Protein AF-A0A553ZCH2-F1 (afdb_monomer_lite)

pLDDT: mean 72.12, std 13.07, range [35.94, 87.38]

Sequence (66 aa):
MNRRNGRIRIEVSVPKSPSEASWRALLAALERADRFGIGGGEDGLVAWAVIWQEPPDQERGEQRPR

Radius of gyration: 18.0 Å; chains: 1; bounding box: 40×26×58 Å

Foldseek 3Di:
DDPPFDKDKDKDDDPPDDDPVRVVVLVVQQVQAPDWDWDADPVGIMTMGIHGDDDPPPPPDDDDDD

Secondary structure (DSSP, 8-state):
-----EEEEEEEE--SS--HHHHHHHHHHHHT-SEEEEEEETTEEEEEEEEEEPPP----------

Organism: NCBI:txid2595054

Structure (mmCIF, N/CA/C/O backbone):
data_AF-A0A553ZCH2-F1
#
_entry.id   AF-A0A553ZCH2-F1
#
loop_
_atom_site.group_PDB
_atom_site.id
_atom_site.type_symbol
_atom_site.label_atom_id
_atom_site.label_alt_id
_atom_site.label_comp_id
_atom_site.label_asym_id
_atom_site.label_entity_id
_atom_site.label_seq_id
_atom_site.pdbx_PDB_ins_code
_atom_site.Cartn_x
_atom_site.Cartn_y
_atom_site.Cartn_z
_atom_site.occupancy
_atom_site.B_iso_or_equiv
_atom_site.auth_seq_id
_atom_site.auth_comp_id
_atom_site.auth_asym_id
_atom_site.auth_atom_id
_atom_site.pdbx_PDB_model_num
ATOM 1 N N . MET A 1 1 ? -24.590 -0.109 18.920 1.00 35.94 1 MET A N 1
ATOM 2 C CA . MET A 1 1 ? -23.785 1.079 18.557 1.00 35.94 1 MET A CA 1
ATOM 3 C C . MET A 1 1 ? -22.636 0.594 17.676 1.00 35.94 1 MET A C 1
ATOM 5 O O . MET A 1 1 ? -21.680 0.035 18.193 1.00 35.94 1 MET A O 1
ATOM 9 N N . ASN A 1 2 ? -22.793 0.642 16.348 1.00 43.81 2 ASN A N 1
ATOM 10 C CA . ASN A 1 2 ? -21.820 0.062 15.411 1.00 43.81 2 ASN A CA 1
ATOM 11 C C . ASN A 1 2 ? -20.631 1.016 15.238 1.00 43.81 2 ASN A C 1
ATOM 13 O O . ASN A 1 2 ? -20.718 1.975 14.472 1.00 43.81 2 ASN A O 1
ATOM 17 N N . ARG A 1 3 ? -19.534 0.749 15.961 1.00 51.91 3 ARG A N 1
ATOM 18 C CA . ARG A 1 3 ? -18.220 1.355 15.712 1.00 51.91 3 ARG A CA 1
ATOM 19 C C . ARG A 1 3 ? -17.802 0.965 14.294 1.00 51.91 3 ARG A C 1
ATOM 21 O O . ARG A 1 3 ? -17.440 -0.182 14.048 1.00 51.91 3 ARG A O 1
ATOM 28 N N . ARG A 1 4 ? -17.923 1.882 13.334 1.00 53.81 4 ARG A N 1
ATOM 29 C CA . ARG A 1 4 ? -17.348 1.678 12.002 1.00 53.81 4 ARG A CA 1
ATOM 30 C C . ARG A 1 4 ? -15.838 1.827 12.160 1.00 53.81 4 ARG A C 1
ATOM 32 O O . ARG A 1 4 ? -15.341 2.944 12.109 1.00 53.81 4 ARG A O 1
ATOM 39 N N . ASN A 1 5 ? -15.135 0.722 12.410 1.00 59.38 5 ASN A N 1
ATOM 40 C CA . ASN A 1 5 ? -13.677 0.693 12.325 1.00 59.38 5 ASN A CA 1
ATOM 41 C C . ASN A 1 5 ? -13.293 1.185 10.926 1.00 59.38 5 ASN A C 1
ATOM 43 O O . ASN A 1 5 ? -13.617 0.543 9.923 1.00 59.38 5 ASN A O 1
ATOM 47 N N . GLY A 1 6 ? -12.688 2.369 10.864 1.00 67.00 6 GLY A N 1
ATOM 48 C CA . GLY A 1 6 ? -12.251 2.968 9.615 1.00 67.00 6 GLY A CA 1
ATOM 49 C C . GLY A 1 6 ? -11.078 2.166 9.076 1.00 67.00 6 GLY A C 1
ATOM 50 O O . GLY A 1 6 ? -10.054 2.038 9.741 1.00 67.00 6 GLY A O 1
ATOM 51 N N . ARG A 1 7 ? -11.224 1.604 7.878 1.00 76.94 7 ARG A N 1
ATOM 52 C CA . ARG A 1 7 ? -10.123 0.951 7.173 1.00 76.94 7 ARG A CA 1
ATOM 53 C C . ARG A 1 7 ? -9.675 1.860 6.043 1.00 76.94 7 ARG A C 1
ATOM 55 O O . ARG A 1 7 ? -10.458 2.130 5.136 1.00 76.94 7 ARG A O 1
ATOM 62 N N . ILE A 1 8 ? -8.419 2.289 6.084 1.00 79.56 8 ILE A N 1
ATOM 63 C CA . ILE A 1 8 ? -7.804 3.056 5.000 1.00 79.56 8 ILE A CA 1
ATOM 64 C C . ILE A 1 8 ? -6.935 2.093 4.193 1.00 79.56 8 ILE A C 1
ATOM 66 O O . ILE A 1 8 ? -6.109 1.374 4.757 1.00 79.56 8 ILE A O 1
ATOM 70 N N . ARG A 1 9 ? -7.153 2.045 2.875 1.00 82.44 9 ARG A N 1
ATOM 71 C CA . ARG A 1 9 ? -6.304 1.317 1.927 1.00 82.44 9 ARG A CA 1
ATOM 72 C C . ARG A 1 9 ? -5.544 2.340 1.093 1.00 82.44 9 ARG A C 1
ATOM 74 O O . ARG A 1 9 ? -6.165 3.200 0.479 1.00 82.44 9 ARG A O 1
ATOM 81 N N . ILE A 1 10 ? -4.222 2.244 1.104 1.00 79.31 10 ILE A N 1
ATOM 82 C CA . ILE A 1 10 ? -3.324 3.091 0.319 1.00 79.31 10 ILE A CA 1
ATOM 83 C C . ILE A 1 10 ? -2.710 2.208 -0.761 1.00 79.31 10 ILE A C 1
ATOM 85 O O . ILE A 1 10 ? -2.220 1.120 -0.456 1.00 79.31 10 ILE A O 1
ATOM 89 N N . GLU A 1 11 ? -2.754 2.668 -2.008 1.00 82.31 11 GLU A N 1
ATOM 90 C CA . GLU A 1 11 ? -2.226 1.954 -3.170 1.00 82.31 11 GLU A CA 1
ATOM 91 C C . GLU A 1 11 ? -1.279 2.873 -3.926 1.00 82.31 11 GLU A C 1
ATOM 93 O O . GLU A 1 11 ? -1.595 4.037 -4.173 1.00 82.31 11 GLU A O 1
ATOM 98 N N . VAL A 1 12 ? -0.105 2.350 -4.266 1.00 78.94 12 VAL A N 1
ATOM 99 C CA . VAL A 1 12 ? 0.902 3.083 -5.027 1.00 78.94 12 VAL A CA 1
ATOM 100 C C . VAL A 1 12 ? 1.478 2.188 -6.111 1.00 78.94 12 VAL A C 1
ATOM 102 O O . VAL A 1 12 ? 1.866 1.042 -5.862 1.00 78.94 12 VAL A O 1
ATOM 105 N N . SER A 1 13 ? 1.547 2.720 -7.327 1.00 81.38 13 SER A N 1
ATOM 106 C CA . SER A 1 13 ? 2.266 2.071 -8.417 1.00 81.38 13 SER A CA 1
ATOM 107 C C . SER A 1 13 ? 3.749 2.026 -8.068 1.00 81.38 13 SER A C 1
ATOM 109 O O . SER A 1 13 ? 4.358 3.053 -7.762 1.00 81.38 13 SER A O 1
ATOM 111 N N . VAL A 1 14 ? 4.333 0.833 -8.100 1.00 76.88 14 VAL A N 1
ATOM 112 C CA . VAL A 1 14 ? 5.761 0.633 -7.878 1.00 76.88 14 VAL A CA 1
ATOM 113 C C . VAL A 1 14 ? 6.465 0.927 -9.200 1.00 76.88 14 VAL A C 1
ATOM 115 O O . VAL A 1 14 ? 6.287 0.178 -10.166 1.00 76.88 14 VAL A O 1
ATOM 118 N N . PRO A 1 15 ? 7.255 2.010 -9.289 1.00 72.25 15 PRO A N 1
ATOM 119 C CA . PRO A 1 15 ? 8.021 2.273 -10.497 1.00 72.25 15 PRO A CA 1
ATOM 120 C C . PRO A 1 15 ? 9.006 1.121 -10.729 1.00 72.25 15 PRO A C 1
ATOM 122 O O . PRO A 1 15 ? 9.544 0.565 -9.774 1.00 72.25 15 PRO A O 1
ATOM 125 N N . LYS A 1 16 ? 9.281 0.782 -11.996 1.00 74.00 16 LYS A N 1
ATOM 126 C CA . LYS A 1 16 ? 10.220 -0.304 -12.357 1.00 74.00 16 LYS A CA 1
ATOM 127 C C . LYS A 1 16 ? 11.599 -0.167 -11.699 1.00 74.00 16 LYS A C 1
ATOM 129 O O . LYS A 1 16 ? 12.233 -1.179 -11.424 1.00 74.00 16 LYS A O 1
ATOM 134 N N . SER A 1 17 ? 12.025 1.068 -11.433 1.00 78.69 17 SER A N 1
ATOM 135 C CA . SER A 1 17 ? 13.260 1.389 -10.718 1.00 78.69 17 SER A CA 1
ATOM 136 C C . SER A 1 17 ? 12.978 2.493 -9.696 1.00 78.69 17 SER A C 1
ATOM 138 O O . SER A 1 17 ? 13.090 3.674 -10.037 1.00 78.69 17 SER A O 1
ATOM 140 N N . PRO A 1 18 ? 12.558 2.158 -8.463 1.00 73.00 18 PRO A N 1
ATOM 141 C CA . PRO A 1 18 ? 12.356 3.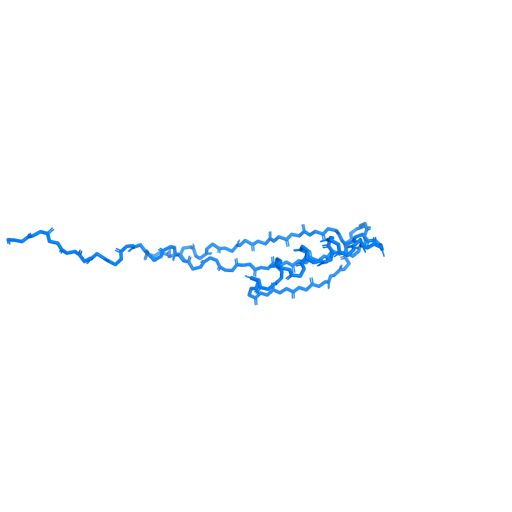163 -7.432 1.00 73.00 18 PRO A CA 1
ATOM 142 C C . PRO A 1 18 ? 13.704 3.754 -7.015 1.00 73.00 18 PRO A C 1
ATOM 144 O O . PRO A 1 18 ? 14.676 3.032 -6.796 1.00 73.00 18 PRO A O 1
ATOM 147 N N . SER A 1 19 ? 13.767 5.076 -6.867 1.00 83.88 19 SER A N 1
ATOM 148 C CA . SER A 1 19 ? 14.888 5.711 -6.172 1.00 83.88 19 SER A CA 1
ATOM 149 C C . SER A 1 19 ? 14.888 5.301 -4.695 1.00 83.88 19 SER A C 1
ATOM 151 O O . SER A 1 19 ? 13.832 5.008 -4.131 1.00 83.88 19 SER A O 1
ATOM 153 N N . GLU A 1 20 ? 16.049 5.342 -4.033 1.00 83.75 20 GLU A N 1
ATOM 154 C CA . GLU A 1 20 ? 16.168 4.981 -2.609 1.00 83.75 20 GLU A CA 1
ATOM 155 C C . GLU A 1 20 ? 15.179 5.762 -1.725 1.00 83.75 20 GLU A C 1
ATOM 157 O O . GLU A 1 20 ? 14.531 5.184 -0.854 1.00 83.75 20 GLU A O 1
ATOM 162 N N . ALA A 1 21 ? 14.998 7.060 -1.987 1.00 82.38 21 ALA A N 1
ATOM 163 C CA . ALA A 1 21 ? 14.049 7.900 -1.257 1.00 82.38 21 ALA A CA 1
ATOM 164 C C . ALA A 1 21 ? 12.597 7.400 -1.387 1.00 82.38 21 ALA A C 1
ATOM 166 O O . ALA A 1 21 ? 11.880 7.313 -0.391 1.00 82.38 21 ALA A O 1
ATOM 167 N N . SER A 1 22 ? 12.178 7.016 -2.597 1.00 77.38 22 SER A N 1
ATOM 168 C CA . SER A 1 22 ? 10.852 6.443 -2.851 1.00 77.38 22 SER A CA 1
ATOM 169 C C . SER A 1 22 ? 10.685 5.091 -2.161 1.00 77.38 22 SER A C 1
ATOM 171 O O . SER A 1 22 ? 9.617 4.805 -1.625 1.00 77.38 22 SER A O 1
ATOM 173 N N . TRP A 1 23 ? 11.747 4.282 -2.120 1.00 81.31 23 TRP A N 1
ATOM 174 C CA . TRP A 1 23 ? 11.738 3.000 -1.421 1.00 81.31 23 TRP A CA 1
ATOM 175 C C . TRP A 1 23 ? 11.602 3.169 0.094 1.00 81.31 23 TRP A C 1
ATOM 177 O O . TRP A 1 23 ? 10.767 2.516 0.714 1.00 81.31 23 TRP A O 1
ATOM 187 N N . ARG A 1 24 ? 12.350 4.104 0.693 1.00 83.94 24 ARG A N 1
ATOM 188 C CA . ARG A 1 24 ? 12.228 4.432 2.122 1.00 83.94 24 ARG A CA 1
ATOM 189 C C . ARG A 1 24 ? 10.837 4.955 2.475 1.00 83.94 24 ARG A C 1
ATOM 191 O O . ARG A 1 24 ? 10.284 4.543 3.487 1.00 83.94 24 ARG A O 1
ATOM 198 N N . ALA A 1 25 ? 10.265 5.828 1.644 1.00 78.06 25 ALA A N 1
ATOM 199 C CA . ALA A 1 25 ? 8.915 6.348 1.858 1.00 78.06 25 ALA A CA 1
ATOM 200 C C . ALA A 1 25 ? 7.856 5.234 1.805 1.00 78.06 25 ALA A C 1
ATOM 202 O O . ALA A 1 25 ? 6.956 5.203 2.643 1.00 78.06 25 ALA A O 1
ATOM 203 N N . LEU A 1 26 ? 7.994 4.293 0.863 1.00 77.44 26 LEU A N 1
ATOM 204 C CA . LEU A 1 26 ? 7.134 3.116 0.792 1.00 77.44 26 LEU A CA 1
ATOM 205 C C . LEU A 1 26 ? 7.270 2.257 2.055 1.00 77.44 26 LEU A C 1
ATOM 207 O O . LEU A 1 26 ? 6.263 1.960 2.688 1.00 77.44 26 LEU A O 1
ATOM 211 N N . LEU A 1 27 ? 8.495 1.905 2.454 1.00 80.44 27 LEU A N 1
ATOM 212 C CA . LEU A 1 27 ? 8.743 1.095 3.651 1.00 80.44 27 LEU A CA 1
ATOM 213 C C . LEU A 1 27 ? 8.173 1.743 4.920 1.00 80.44 27 LEU A C 1
ATOM 215 O O . LEU A 1 27 ? 7.479 1.068 5.671 1.00 80.44 27 LEU A O 1
ATOM 219 N N . ALA A 1 28 ? 8.368 3.050 5.111 1.00 79.88 28 ALA A N 1
ATOM 220 C CA . ALA A 1 28 ? 7.820 3.778 6.257 1.00 79.88 28 ALA A CA 1
ATOM 221 C C . ALA A 1 28 ? 6.277 3.762 6.291 1.00 79.88 28 ALA A C 1
ATOM 223 O O . ALA A 1 28 ? 5.670 3.732 7.362 1.00 79.88 28 ALA A O 1
ATOM 224 N N . ALA A 1 29 ? 5.624 3.771 5.123 1.00 73.00 29 ALA A N 1
ATOM 225 C CA . ALA A 1 29 ? 4.174 3.611 5.033 1.00 73.00 29 ALA A CA 1
ATOM 226 C C . ALA A 1 29 ? 3.734 2.173 5.360 1.00 73.00 29 ALA A C 1
ATOM 228 O O . ALA A 1 29 ? 2.715 1.986 6.026 1.00 73.00 29 ALA A O 1
ATOM 229 N N . LEU A 1 30 ? 4.507 1.167 4.932 1.00 78.06 30 LEU A N 1
ATOM 230 C CA . LEU A 1 30 ? 4.242 -0.242 5.232 1.00 78.06 30 LEU A CA 1
ATOM 231 C C . LEU A 1 30 ? 4.463 -0.587 6.712 1.00 78.06 30 LEU A C 1
ATOM 233 O O . LEU A 1 30 ? 3.722 -1.405 7.242 1.00 78.06 30 LEU A O 1
ATOM 237 N N . GLU A 1 31 ? 5.415 0.048 7.400 1.00 80.62 31 GLU A N 1
ATOM 238 C CA . GLU A 1 31 ? 5.646 -0.165 8.842 1.00 80.62 31 GLU A CA 1
ATOM 239 C C . GLU A 1 31 ? 4.425 0.183 9.702 1.00 80.62 31 GLU A C 1
ATOM 241 O O . GLU A 1 31 ? 4.223 -0.398 10.765 1.00 80.62 31 GLU A O 1
ATOM 246 N N . ARG A 1 32 ? 3.592 1.123 9.245 1.00 73.50 32 ARG A N 1
ATOM 247 C CA . ARG A 1 32 ? 2.356 1.526 9.936 1.00 73.50 32 ARG A CA 1
ATOM 248 C C . ARG A 1 32 ? 1.145 0.700 9.506 1.00 73.50 32 ARG A C 1
ATOM 250 O O . ARG A 1 32 ? 0.044 0.964 9.980 1.00 73.50 32 ARG A O 1
ATOM 257 N N . ALA A 1 33 ? 1.321 -0.229 8.570 1.00 81.12 33 ALA A N 1
ATOM 258 C CA . ALA A 1 33 ? 0.241 -1.010 7.999 1.00 81.12 33 ALA A CA 1
ATOM 259 C C . ALA A 1 33 ? 0.051 -2.316 8.768 1.00 81.12 33 ALA A C 1
ATOM 261 O O . ALA A 1 33 ? 0.963 -3.128 8.887 1.00 81.12 33 ALA A O 1
ATOM 262 N N . ASP A 1 34 ? -1.178 -2.575 9.193 1.00 81.56 34 ASP A N 1
ATOM 263 C CA . ASP A 1 34 ? -1.563 -3.855 9.781 1.00 81.56 34 ASP A CA 1
ATOM 264 C C . ASP A 1 34 ? -1.506 -5.002 8.768 1.00 81.56 34 ASP A C 1
ATOM 266 O O . ASP A 1 34 ? -1.306 -6.167 9.115 1.00 81.56 34 ASP A O 1
ATOM 270 N N . ARG A 1 35 ? -1.732 -4.689 7.487 1.00 83.50 35 ARG A N 1
ATOM 271 C CA . ARG A 1 35 ? -1.581 -5.647 6.393 1.00 83.50 35 ARG A CA 1
ATOM 272 C C . ARG A 1 35 ? -1.055 -4.948 5.153 1.00 83.50 35 ARG A C 1
ATOM 274 O O . ARG A 1 35 ? -1.594 -3.927 4.736 1.00 83.50 35 ARG A O 1
ATOM 281 N N . PHE A 1 36 ? -0.064 -5.550 4.516 1.00 87.38 36 PHE A N 1
ATOM 282 C CA . PHE A 1 36 ? 0.531 -5.042 3.289 1.00 87.38 36 PHE A CA 1
ATOM 283 C C . PHE A 1 36 ? 0.797 -6.161 2.284 1.00 87.38 36 PHE A C 1
ATOM 285 O O . PHE A 1 36 ? 0.781 -7.344 2.631 1.00 87.38 36 PHE A O 1
ATOM 292 N N . GLY A 1 37 ? 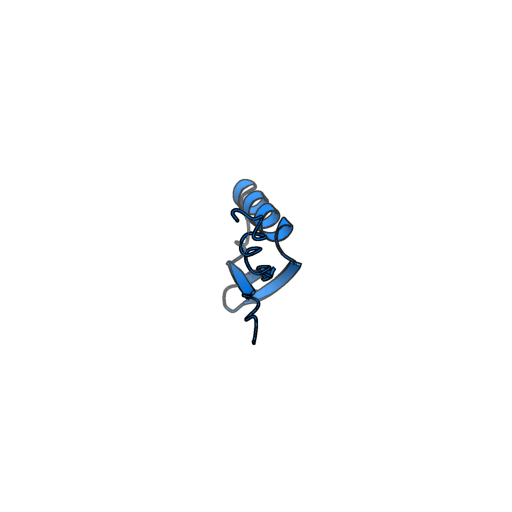1.039 -5.780 1.033 1.00 84.75 37 GLY A N 1
ATOM 293 C CA . GLY A 1 37 ? 1.434 -6.705 -0.017 1.00 84.75 37 GLY A CA 1
ATOM 294 C C . GLY A 1 37 ? 1.781 -6.007 -1.325 1.00 84.75 37 GLY A C 1
ATOM 295 O O . GLY A 1 37 ? 1.647 -4.792 -1.470 1.00 84.75 37 GLY A O 1
ATOM 296 N N . ILE A 1 38 ? 2.231 -6.809 -2.285 1.00 85.62 38 ILE A N 1
ATOM 297 C CA . ILE A 1 38 ? 2.530 -6.388 -3.654 1.00 85.62 38 ILE A CA 1
ATOM 298 C C . ILE A 1 38 ? 1.740 -7.296 -4.595 1.00 85.62 38 ILE A C 1
ATOM 300 O O . ILE A 1 38 ? 1.665 -8.505 -4.375 1.00 85.62 38 ILE A O 1
ATOM 304 N N . GLY A 1 39 ? 1.130 -6.715 -5.623 1.00 84.81 39 GLY A N 1
ATOM 305 C CA . GLY A 1 39 ? 0.403 -7.436 -6.666 1.00 84.81 39 GLY A CA 1
ATOM 306 C C . GLY A 1 39 ? 0.610 -6.804 -8.040 1.00 84.81 39 GLY A C 1
ATOM 307 O O . GLY A 1 39 ? 1.204 -5.736 -8.152 1.00 84.81 39 GLY A O 1
ATOM 308 N N . GLY A 1 40 ? 0.130 -7.470 -9.088 1.00 79.38 40 GLY A N 1
ATOM 309 C CA . GLY A 1 40 ? 0.050 -6.886 -10.428 1.00 79.38 40 GLY A CA 1
ATOM 310 C C . GLY A 1 40 ? -1.232 -6.067 -10.593 1.00 79.38 40 GLY A C 1
ATOM 311 O O . G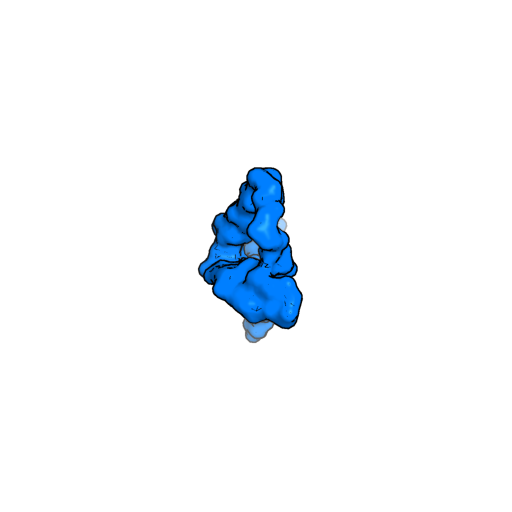LY A 1 40 ? -2.306 -6.537 -10.227 1.00 79.38 40 GLY A O 1
ATOM 312 N N . GLY A 1 41 ? -1.105 -4.858 -11.131 1.00 69.50 41 GLY A N 1
ATOM 313 C CA . GLY A 1 41 ? -2.180 -4.020 -11.659 1.00 69.50 41 GLY A CA 1
ATOM 314 C C . GLY A 1 41 ? -2.030 -3.829 -13.173 1.00 69.50 41 GLY A C 1
ATOM 315 O O . GLY A 1 41 ? -1.082 -4.336 -13.774 1.00 69.50 41 GLY A O 1
ATOM 316 N N . GLU A 1 42 ? -2.962 -3.095 -13.784 1.00 69.75 42 GLU A N 1
ATOM 317 C CA . GLU A 1 42 ? -3.033 -2.903 -15.245 1.00 69.75 42 GLU A CA 1
ATOM 318 C C . GLU A 1 42 ? -1.742 -2.310 -15.847 1.00 69.75 42 GLU A C 1
ATOM 320 O O . GLU A 1 42 ? -1.326 -2.726 -16.925 1.00 69.75 42 GLU A O 1
ATOM 325 N N . ASP A 1 43 ? -1.048 -1.433 -15.112 1.00 70.00 43 ASP A N 1
ATOM 326 C CA . ASP A 1 43 ? 0.171 -0.741 -15.566 1.00 70.00 43 ASP A CA 1
ATOM 327 C C . ASP A 1 43 ? 1.483 -1.251 -14.932 1.00 70.00 43 ASP A C 1
ATOM 329 O O . ASP A 1 43 ? 2.556 -0.679 -15.148 1.00 70.00 43 ASP A O 1
ATOM 333 N N . GLY A 1 44 ? 1.445 -2.324 -14.135 1.00 78.00 4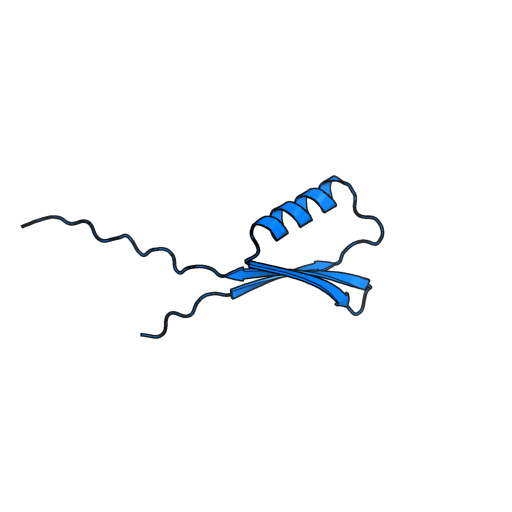4 GLY A N 1
ATOM 334 C CA . GLY A 1 44 ? 2.643 -2.879 -13.496 1.00 78.00 44 GLY A CA 1
ATOM 335 C C . GLY A 1 44 ? 2.427 -3.328 -12.057 1.00 78.00 44 GLY A C 1
ATOM 336 O O . GLY A 1 44 ? 1.332 -3.710 -11.668 1.00 78.00 44 GLY A O 1
ATOM 337 N N . LEU A 1 45 ? 3.490 -3.330 -11.251 1.00 84.25 45 LEU A N 1
ATOM 338 C CA . LEU A 1 45 ? 3.392 -3.734 -9.847 1.00 84.25 45 LEU A CA 1
ATOM 339 C C . LEU A 1 45 ? 2.748 -2.623 -9.016 1.00 84.25 45 LEU A C 1
ATOM 341 O O . LEU A 1 45 ? 3.132 -1.462 -9.113 1.00 84.25 45 LEU A O 1
ATOM 345 N N . VAL A 1 46 ? 1.805 -2.994 -8.159 1.00 84.62 46 VAL A N 1
ATOM 346 C CA . VAL A 1 46 ? 1.156 -2.107 -7.193 1.00 84.62 46 VAL A CA 1
ATOM 347 C C . VAL A 1 46 ? 1.463 -2.620 -5.795 1.00 84.62 46 VAL A C 1
ATOM 349 O O . VAL A 1 46 ? 1.211 -3.786 -5.476 1.00 84.62 46 VAL A O 1
ATOM 352 N N . ALA A 1 47 ? 2.005 -1.743 -4.954 1.00 85.12 47 ALA A N 1
ATOM 353 C CA . ALA A 1 47 ? 2.137 -1.988 -3.528 1.00 85.12 47 ALA A CA 1
ATOM 354 C C . ALA A 1 47 ? 0.900 -1.434 -2.822 1.00 85.12 47 ALA A C 1
ATOM 356 O O . ALA A 1 47 ? 0.442 -0.328 -3.119 1.00 85.12 47 ALA A O 1
ATOM 357 N N . TRP A 1 48 ? 0.359 -2.206 -1.886 1.00 85.75 48 TRP A N 1
ATOM 358 C CA . TRP A 1 48 ? -0.808 -1.810 -1.112 1.00 85.75 48 TRP A CA 1
ATOM 359 C C . TRP A 1 48 ? -0.565 -1.992 0.382 1.00 85.75 48 TRP A C 1
ATOM 361 O O . TRP A 1 48 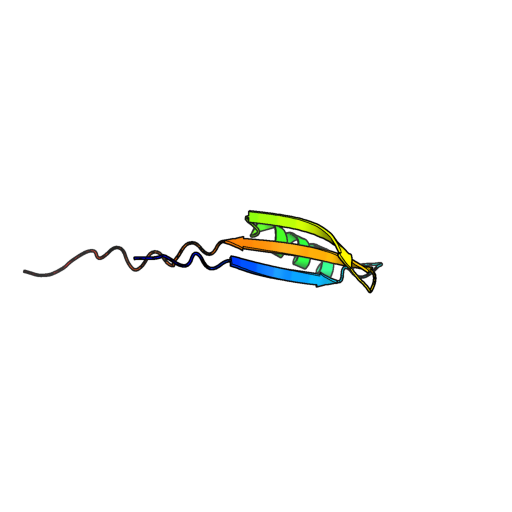? 0.086 -2.941 0.824 1.00 85.75 48 TRP A O 1
ATOM 371 N N . ALA A 1 49 ? -1.140 -1.078 1.156 1.00 85.56 49 ALA A N 1
ATOM 372 C CA . ALA A 1 49 ? -1.132 -1.081 2.609 1.00 85.56 49 ALA A CA 1
ATOM 373 C C . ALA A 1 49 ? -2.540 -0.843 3.146 1.00 85.56 49 ALA A C 1
ATOM 375 O O . ALA A 1 49 ? -3.327 -0.076 2.591 1.00 85.56 49 ALA A O 1
ATOM 376 N N . VAL A 1 50 ? -2.851 -1.516 4.244 1.00 84.12 50 VAL A N 1
ATOM 377 C CA . VAL A 1 50 ? -4.102 -1.406 4.979 1.00 84.12 50 VAL A CA 1
ATOM 378 C C . VAL A 1 50 ? -3.765 -0.974 6.389 1.00 84.12 50 VAL A C 1
ATOM 380 O O . VAL A 1 50 ? -3.027 -1.674 7.077 1.00 84.12 50 VAL A O 1
ATOM 383 N N . ILE A 1 51 ? -4.352 0.142 6.802 1.00 82.75 51 ILE A N 1
ATOM 384 C CA . ILE A 1 51 ? -4.234 0.674 8.155 1.00 82.75 51 ILE A CA 1
ATOM 385 C C . ILE A 1 51 ? -5.621 0.596 8.790 1.00 82.75 51 ILE A C 1
ATOM 387 O O . ILE A 1 51 ? -6.590 1.159 8.257 1.00 82.75 51 ILE A O 1
ATOM 391 N N . TRP A 1 52 ? -5.728 -0.124 9.901 1.00 77.88 52 TRP A N 1
ATOM 392 C CA . TRP A 1 52 ? -6.899 -0.073 10.760 1.00 77.88 52 TRP A CA 1
ATOM 393 C C . TRP A 1 52 ? -6.773 1.159 11.638 1.00 77.88 52 TRP A C 1
ATOM 395 O O . TRP A 1 52 ? -5.848 1.293 12.432 1.00 77.88 52 TRP A O 1
ATOM 405 N N . GLN A 1 53 ? -7.710 2.088 11.491 1.00 69.62 53 GLN A N 1
ATOM 406 C CA . GLN A 1 53 ? -7.838 3.135 12.485 1.00 69.62 53 GLN A CA 1
ATOM 407 C C . GLN A 1 53 ? -8.561 2.520 13.675 1.00 69.62 53 GLN A C 1
ATOM 409 O O . GLN A 1 53 ? -9.757 2.212 13.589 1.00 69.62 53 GLN A O 1
ATOM 414 N N . GLU A 1 54 ? -7.838 2.331 14.780 1.00 62.72 54 GLU A N 1
ATOM 415 C CA . GLU A 1 54 ? -8.518 2.313 16.066 1.00 62.72 54 GLU A CA 1
ATOM 416 C C . GLU A 1 54 ? -9.327 3.611 16.156 1.00 62.72 54 GLU A C 1
ATOM 418 O O . GLU A 1 54 ? -8.827 4.674 15.761 1.00 62.72 54 GLU A O 1
ATOM 423 N N . PRO A 1 55 ? -10.605 3.539 16.571 1.00 58.16 55 PRO A N 1
ATOM 424 C CA . PRO A 1 55 ? -11.357 4.754 16.826 1.00 58.16 55 PRO A CA 1
ATOM 425 C C . PRO A 1 55 ? -10.493 5.626 17.741 1.00 58.16 55 PRO A C 1
ATOM 427 O O . PRO A 1 55 ? -9.876 5.066 18.651 1.00 58.16 55 PRO A O 1
ATOM 430 N N . PRO A 1 56 ? -10.405 6.950 17.501 1.00 56.16 56 PRO A N 1
ATOM 431 C CA . PRO A 1 56 ? -9.713 7.814 18.443 1.00 56.16 56 PRO A CA 1
ATOM 432 C C . PRO A 1 56 ? -10.289 7.473 19.811 1.00 56.16 56 PRO A C 1
ATOM 434 O O . PRO A 1 56 ? -11.518 7.444 19.948 1.00 56.16 56 PRO A O 1
ATOM 437 N N . ASP A 1 57 ? -9.422 7.084 20.749 1.00 57.78 57 ASP A N 1
ATOM 438 C CA . ASP A 1 57 ? -9.809 6.833 22.130 1.00 57.78 57 ASP A CA 1
ATOM 439 C C . ASP A 1 57 ? -10.471 8.136 22.561 1.00 57.78 57 ASP A C 1
ATOM 441 O O . ASP A 1 57 ? -9.808 9.164 22.711 1.00 57.78 57 ASP A O 1
ATOM 445 N N . GLN A 1 58 ? -11.805 8.147 22.513 1.00 54.72 58 GLN A N 1
ATOM 446 C CA . GLN A 1 58 ? -12.592 9.341 22.724 1.00 54.72 58 GLN A CA 1
ATOM 447 C C . GLN A 1 58 ? -12.414 9.616 24.198 1.00 54.72 58 GLN A C 1
ATOM 449 O O . GLN A 1 58 ? -13.080 8.974 25.005 1.00 54.72 58 GLN A O 1
ATOM 454 N N . GLU A 1 59 ? -11.425 10.465 24.472 1.00 54.69 59 GLU A N 1
ATOM 455 C CA . GLU A 1 59 ? -11.075 11.104 25.724 1.00 54.69 59 GLU A CA 1
ATOM 456 C C . GLU A 1 59 ? -11.667 10.343 26.893 1.00 54.69 59 GLU A C 1
ATOM 458 O O . GLU A 1 59 ? -12.827 10.566 27.249 1.00 54.69 59 GLU A O 1
ATOM 463 N N . ARG A 1 60 ? -10.886 9.406 27.453 1.00 50.88 60 ARG A N 1
ATOM 464 C CA . ARG A 1 60 ? -11.201 8.780 28.733 1.00 50.88 60 ARG A CA 1
ATOM 465 C C . ARG A 1 60 ? -11.598 9.914 29.677 1.00 50.88 60 ARG A C 1
ATOM 467 O O . ARG A 1 60 ? -10.749 10.684 30.120 1.00 50.88 60 ARG A O 1
ATOM 474 N N . GLY A 1 61 ? -12.907 10.064 29.865 1.00 49.00 61 GLY A N 1
ATOM 475 C CA . GLY A 1 61 ? -13.497 11.144 30.623 1.00 49.00 61 GLY A CA 1
ATOM 476 C C . GLY A 1 61 ? -13.044 10.994 32.058 1.00 49.00 61 GLY A C 1
ATOM 477 O O . GLY A 1 61 ? -13.631 10.225 32.807 1.00 49.00 61 GLY A O 1
ATOM 478 N N . GLU A 1 62 ? -11.980 11.701 32.412 1.00 51.28 62 GLU A N 1
ATOM 479 C CA . GLU A 1 62 ? -11.523 11.909 33.779 1.00 51.28 62 GLU A CA 1
ATOM 480 C C . GLU A 1 62 ? -11.867 13.371 34.111 1.00 51.28 62 GLU A C 1
ATOM 482 O O . GLU A 1 62 ? -11.115 14.299 33.839 1.00 51.28 62 GLU A O 1
ATOM 487 N N . GLN A 1 63 ? -13.154 13.639 34.333 1.00 55.50 63 GLN A N 1
ATOM 488 C CA . GLN A 1 63 ? -13.760 13.746 35.665 1.00 55.50 63 GLN A CA 1
ATOM 489 C C . GLN A 1 63 ? -13.391 15.042 36.403 1.00 55.50 63 GLN A C 1
ATOM 491 O O . GLN A 1 63 ? -12.331 15.146 37.013 1.00 55.50 63 GLN A O 1
ATOM 496 N N . ARG A 1 64 ? -14.338 15.994 36.423 1.00 43.69 64 ARG A N 1
ATOM 497 C CA . ARG A 1 64 ? -14.790 16.792 37.593 1.00 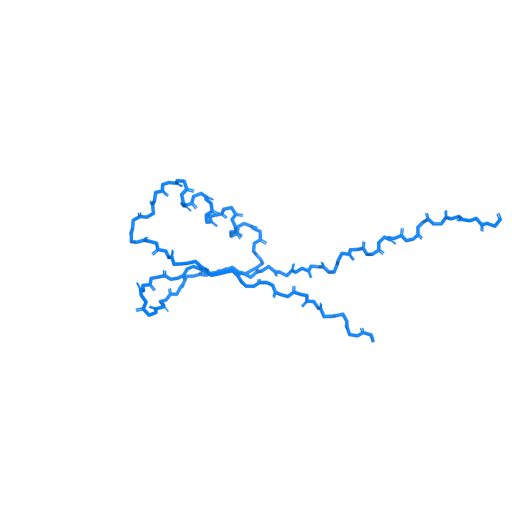43.69 64 ARG A CA 1
ATOM 498 C C . ARG A 1 64 ? -15.883 17.784 37.147 1.00 43.69 64 ARG A C 1
ATOM 500 O O . ARG A 1 64 ? -15.861 18.151 35.976 1.00 43.69 64 ARG A O 1
ATOM 507 N N . PRO A 1 65 ? -16.800 18.267 38.016 1.00 55.97 65 PRO A N 1
ATOM 508 C CA . PRO A 1 65 ? -16.825 18.171 39.483 1.00 55.97 65 PRO A CA 1
ATOM 509 C C . PRO A 1 65 ? -18.183 17.706 40.075 1.00 55.97 65 PRO A C 1
ATOM 511 O O . PRO A 1 65 ? -19.207 17.661 39.393 1.00 55.97 65 PRO A O 1
ATOM 514 N N . ARG A 1 66 ? -18.206 17.415 41.378 1.00 53.25 66 ARG A N 1
ATOM 515 C CA . ARG A 1 66 ? -19.353 17.723 42.243 1.00 53.25 66 ARG A CA 1
ATOM 516 C C . ARG A 1 66 ? -18.869 18.584 43.394 1.00 53.25 66 ARG A C 1
ATOM 518 O O . ARG A 1 66 ? -17.697 18.387 43.788 1.00 53.25 66 ARG A O 1
#